Protein AF-D6U2A8-F1 (afdb_monomer_lite)

Structure (mmCIF, N/CA/C/O backbone):
data_AF-D6U2A8-F1
#
_entry.id   AF-D6U2A8-F1
#
loop_
_atom_site.group_PDB
_atom_site.id
_atom_site.type_symbol
_atom_site.label_atom_id
_atom_site.label_alt_id
_atom_site.label_comp_id
_atom_site.label_asym_id
_atom_site.label_entity_id
_atom_site.label_seq_id
_atom_site.pdbx_PDB_ins_code
_atom_site.Cartn_x
_atom_site.Cartn_y
_atom_site.Cartn_z
_atom_site.occupancy
_atom_site.B_iso_or_equiv
_atom_site.auth_seq_id
_atom_site.auth_comp_id
_atom_site.auth_asym_id
_atom_site.auth_atom_id
_atom_site.pdbx_PDB_model_num
ATOM 1 N N . MET A 1 1 ? 1.831 -15.419 -9.891 1.00 52.94 1 MET A N 1
ATOM 2 C CA . MET A 1 1 ? 2.925 -14.524 -9.460 1.00 52.94 1 MET A CA 1
ATOM 3 C C . MET A 1 1 ? 2.479 -13.077 -9.620 1.00 52.94 1 MET A C 1
ATOM 5 O O . MET A 1 1 ? 1.960 -12.755 -10.685 1.00 52.94 1 MET A O 1
ATOM 9 N N . LEU A 1 2 ? 2.644 -12.205 -8.613 1.00 62.28 2 LEU A N 1
ATOM 10 C CA . LEU A 1 2 ? 2.309 -10.779 -8.770 1.00 62.28 2 LEU A CA 1
ATOM 11 C C . LEU A 1 2 ? 3.256 -10.100 -9.770 1.00 62.28 2 LEU A C 1
ATOM 13 O O . LEU A 1 2 ? 4.472 -10.090 -9.579 1.00 62.28 2 LEU A O 1
ATOM 17 N N . ASP A 1 3 ? 2.701 -9.491 -10.819 1.00 74.56 3 ASP A N 1
ATOM 18 C CA . ASP A 1 3 ? 3.486 -8.754 -11.813 1.00 74.56 3 ASP A CA 1
ATOM 19 C C . ASP A 1 3 ? 3.710 -7.299 -11.371 1.00 74.56 3 ASP A C 1
ATOM 21 O O . ASP A 1 3 ? 2.984 -6.375 -11.751 1.00 74.56 3 ASP A O 1
ATOM 25 N N . PHE A 1 4 ? 4.742 -7.081 -10.551 1.00 72.44 4 PHE A N 1
ATOM 26 C CA . PHE A 1 4 ? 5.111 -5.750 -10.057 1.00 72.44 4 PHE A CA 1
ATOM 27 C C . PHE A 1 4 ? 5.439 -4.748 -11.173 1.00 72.44 4 PHE A C 1
ATOM 29 O O . PHE A 1 4 ? 5.259 -3.546 -10.971 1.00 72.44 4 PHE A O 1
ATOM 36 N N . LYS A 1 5 ? 5.827 -5.213 -12.371 1.00 77.81 5 LYS A N 1
ATOM 37 C CA . LYS A 1 5 ? 6.055 -4.337 -13.531 1.00 77.81 5 LYS A CA 1
ATOM 38 C C . LYS A 1 5 ? 4.760 -3.724 -14.062 1.00 77.81 5 LYS A C 1
ATOM 40 O O . LYS A 1 5 ? 4.813 -2.684 -14.710 1.00 77.81 5 LYS A O 1
ATOM 45 N N . GLN A 1 6 ? 3.609 -4.328 -13.767 1.00 81.88 6 GLN A N 1
ATOM 46 C CA . GLN A 1 6 ? 2.291 -3.765 -14.066 1.00 81.88 6 GLN A CA 1
ATOM 47 C C . GLN A 1 6 ? 1.670 -3.058 -12.857 1.00 81.88 6 GLN A C 1
ATOM 49 O O . GLN A 1 6 ? 1.017 -2.027 -13.017 1.00 81.88 6 GLN A O 1
ATOM 54 N N . ILE A 1 7 ? 1.883 -3.585 -11.647 1.00 85.25 7 ILE A N 1
ATOM 55 C CA . ILE A 1 7 ? 1.311 -3.027 -10.412 1.00 85.25 7 ILE A CA 1
ATOM 56 C C . ILE A 1 7 ? 1.932 -1.658 -10.086 1.00 85.25 7 ILE A C 1
ATOM 58 O O . ILE A 1 7 ? 1.199 -0.722 -9.771 1.00 85.25 7 ILE A O 1
ATOM 62 N N . GLY A 1 8 ? 3.256 -1.510 -10.206 1.00 88.06 8 GLY A N 1
ATOM 63 C CA . GLY A 1 8 ? 3.969 -0.260 -9.910 1.00 88.06 8 GLY A CA 1
ATOM 64 C C . GLY A 1 8 ? 3.447 0.947 -10.705 1.00 88.06 8 GLY A C 1
ATOM 65 O O . GLY A 1 8 ? 3.019 1.935 -10.101 1.00 88.06 8 GLY A O 1
ATOM 66 N N . PRO A 1 9 ? 3.381 0.875 -12.049 1.00 91.00 9 PRO A N 1
ATOM 67 C CA . PRO A 1 9 ? 2.824 1.951 -12.868 1.00 91.00 9 PRO A CA 1
ATOM 68 C C . PRO A 1 9 ? 1.361 2.293 -12.548 1.00 91.00 9 PRO A C 1
ATOM 70 O O . PRO A 1 9 ? 0.984 3.465 -12.590 1.00 91.00 9 PRO A O 1
ATOM 73 N N . ARG A 1 10 ? 0.532 1.306 -12.182 1.00 90.75 10 ARG A N 1
ATOM 74 C CA . ARG A 1 10 ? -0.857 1.551 -11.751 1.00 90.75 10 ARG A CA 1
ATOM 75 C C . ARG A 1 10 ? -0.927 2.255 -10.404 1.00 90.75 10 ARG A C 1
ATOM 77 O O . ARG A 1 10 ? -1.708 3.191 -10.247 1.00 90.75 10 ARG A O 1
ATOM 84 N N . ALA A 1 11 ? -0.095 1.850 -9.448 1.00 91.31 11 ALA A N 1
ATOM 85 C CA . ALA A 1 11 ? 0.014 2.535 -8.166 1.00 91.31 11 ALA A CA 1
ATOM 86 C C . ALA A 1 11 ? 0.446 3.993 -8.351 1.00 91.31 11 ALA A C 1
ATOM 88 O O . ALA A 1 11 ? -0.170 4.885 -7.770 1.00 91.31 11 ALA A O 1
ATOM 89 N N . LYS A 1 12 ? 1.397 4.252 -9.259 1.00 94.38 12 LYS A N 1
ATOM 90 C CA . LYS A 1 12 ? 1.786 5.612 -9.651 1.00 94.38 12 LYS A CA 1
ATOM 91 C C . LYS A 1 12 ? 0.607 6.416 -10.191 1.00 94.38 12 LYS A C 1
ATOM 93 O O . LYS A 1 12 ? 0.364 7.527 -9.729 1.00 94.38 12 LYS A O 1
ATOM 98 N N . GLN A 1 13 ? -0.135 5.869 -11.155 1.00 94.19 13 GLN A N 1
ATOM 99 C CA . GLN A 1 13 ? -1.313 6.540 -11.716 1.00 94.19 13 GLN A CA 1
ATOM 100 C C . GLN A 1 13 ? -2.367 6.832 -10.644 1.00 94.19 13 GLN A C 1
ATOM 102 O O . GLN A 1 13 ? -2.900 7.936 -10.595 1.00 94.19 13 GLN A O 1
ATOM 107 N N . THR A 1 14 ? -2.614 5.874 -9.751 1.00 93.94 14 THR A N 1
ATOM 108 C CA . THR A 1 14 ? -3.591 6.009 -8.665 1.00 93.94 14 THR A CA 1
ATOM 109 C C . THR A 1 14 ? -3.163 7.086 -7.666 1.00 93.94 14 THR A C 1
ATOM 111 O O . THR A 1 14 ? -3.963 7.950 -7.314 1.00 93.94 14 THR A O 1
ATOM 114 N N . ARG A 1 15 ? -1.884 7.109 -7.264 1.00 95.56 15 ARG A N 1
ATOM 115 C CA . ARG A 1 15 ? -1.329 8.152 -6.390 1.00 95.56 15 ARG A CA 1
ATOM 116 C C . ARG A 1 15 ? -1.467 9.542 -7.008 1.00 95.56 15 ARG A C 1
ATOM 118 O O . ARG A 1 15 ? -1.850 10.485 -6.319 1.00 95.56 15 ARG A O 1
ATOM 125 N N . LEU A 1 16 ? -1.142 9.668 -8.296 1.00 95.06 16 LEU A N 1
ATOM 126 C CA . LEU A 1 16 ? -1.256 10.932 -9.022 1.00 95.06 16 LEU A CA 1
ATOM 127 C C . LEU A 1 16 ? -2.718 11.381 -9.138 1.00 95.06 16 LEU A C 1
ATOM 129 O O . LEU A 1 16 ? -2.994 12.555 -8.926 1.00 95.06 16 LEU A O 1
ATOM 133 N N . ALA A 1 17 ? -3.656 10.463 -9.392 1.00 94.12 17 ALA A N 1
ATOM 134 C CA . ALA A 1 17 ? -5.089 10.764 -9.408 1.00 94.12 17 ALA A CA 1
ATOM 135 C C . ALA A 1 17 ? -5.617 11.207 -8.030 1.00 94.12 17 ALA A C 1
ATOM 137 O O . ALA A 1 17 ? -6.497 12.060 -7.951 1.00 94.12 17 ALA A O 1
ATOM 138 N N . ALA A 1 18 ? -5.040 10.680 -6.947 1.00 90.94 18 ALA A N 1
ATOM 139 C CA . ALA A 1 18 ? -5.310 11.117 -5.579 1.00 90.94 18 ALA A CA 1
ATOM 140 C C . ALA A 1 18 ? -4.612 12.444 -5.202 1.00 90.94 18 ALA A C 1
ATOM 142 O O . ALA A 1 18 ? -4.751 12.899 -4.070 1.00 90.94 18 ALA A O 1
ATOM 143 N N . ASN A 1 19 ? -3.868 13.075 -6.124 1.00 95.44 19 ASN A N 1
ATOM 144 C CA . ASN A 1 19 ? -3.084 14.297 -5.903 1.00 95.44 19 ASN A CA 1
ATOM 145 C C . ASN A 1 19 ? -2.069 14.195 -4.748 1.00 95.44 19 ASN A C 1
ATOM 147 O O . ASN A 1 19 ? -1.806 15.177 -4.056 1.00 95.44 19 ASN A O 1
ATOM 151 N N . LEU A 1 20 ? -1.482 13.012 -4.543 1.00 95.31 20 LEU A N 1
ATOM 152 C CA . LEU A 1 20 ? -0.511 12.770 -3.474 1.00 95.31 20 LEU A CA 1
ATOM 153 C C . LEU A 1 20 ? 0.929 12.804 -3.997 1.00 95.31 20 LEU A C 1
ATOM 155 O O . LEU A 1 20 ? 1.261 12.179 -5.010 1.00 95.31 20 LEU A O 1
ATOM 159 N N . THR A 1 21 ? 1.830 13.460 -3.267 1.00 96.69 21 THR A N 1
ATOM 160 C CA . THR A 1 21 ? 3.279 13.287 -3.455 1.00 96.69 21 THR A CA 1
ATOM 161 C C . THR A 1 21 ? 3.745 11.943 -2.885 1.00 96.69 21 THR A C 1
ATOM 163 O O . THR A 1 21 ? 3.024 11.280 -2.135 1.00 96.69 21 THR A O 1
ATOM 166 N N . LEU A 1 22 ? 4.959 11.512 -3.239 1.00 95.38 22 LEU A N 1
ATOM 167 C CA . LEU A 1 22 ? 5.549 10.297 -2.662 1.00 95.38 22 LEU A CA 1
ATOM 168 C C . LEU A 1 22 ? 5.754 10.431 -1.148 1.00 95.38 22 LEU A C 1
ATOM 170 O O . LEU A 1 22 ? 5.466 9.487 -0.419 1.00 95.38 22 LEU A O 1
ATOM 174 N N . ASP A 1 23 ? 6.180 11.603 -0.672 1.00 94.44 23 ASP A N 1
ATOM 175 C CA . ASP A 1 23 ? 6.354 11.870 0.760 1.00 94.44 23 ASP A CA 1
ATOM 176 C C . ASP A 1 23 ? 5.027 11.834 1.515 1.00 94.44 23 ASP A C 1
ATOM 178 O O . ASP A 1 23 ? 4.937 11.225 2.578 1.00 94.44 23 ASP A O 1
ATOM 182 N N . GLN A 1 24 ? 3.969 12.417 0.943 1.00 94.75 24 GLN A N 1
ATOM 183 C CA . GLN A 1 24 ? 2.628 12.347 1.525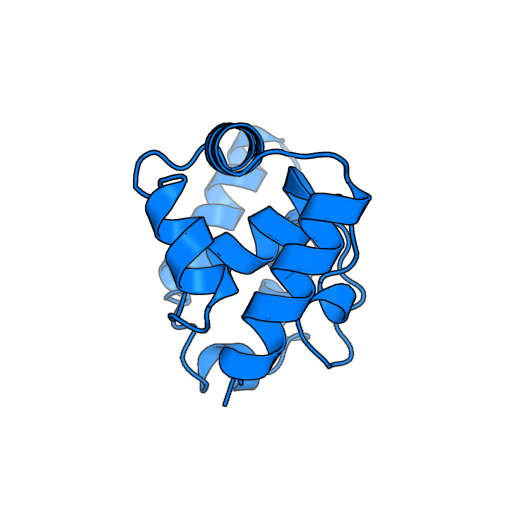 1.00 94.75 24 GLN A CA 1
ATOM 184 C C . GLN A 1 24 ? 2.119 10.905 1.577 1.00 94.75 24 GLN A C 1
ATOM 186 O O . GLN A 1 24 ? 1.556 10.495 2.589 1.00 94.75 24 GLN A O 1
ATOM 191 N N . ALA A 1 25 ? 2.347 10.121 0.519 1.00 92.81 25 ALA A N 1
ATOM 192 C CA . ALA A 1 25 ? 1.953 8.718 0.484 1.00 92.81 25 ALA A CA 1
ATOM 193 C C . ALA A 1 25 ? 2.726 7.870 1.510 1.00 92.81 25 ALA A C 1
ATOM 195 O O . ALA A 1 25 ? 2.121 7.057 2.205 1.00 92.81 25 ALA A O 1
ATOM 196 N N . ALA A 1 26 ? 4.039 8.083 1.647 1.00 90.62 26 ALA A N 1
ATOM 197 C CA . ALA A 1 26 ? 4.869 7.391 2.632 1.00 90.62 26 ALA A CA 1
ATOM 198 C C . ALA A 1 26 ? 4.488 7.774 4.071 1.00 90.62 26 ALA A C 1
ATOM 200 O O . ALA A 1 26 ? 4.351 6.903 4.928 1.00 90.62 26 ALA A O 1
ATOM 201 N N . ALA A 1 27 ? 4.233 9.059 4.329 1.00 89.62 27 ALA A N 1
ATOM 202 C CA . ALA A 1 27 ? 3.765 9.527 5.629 1.00 89.62 27 ALA A CA 1
ATOM 203 C C . ALA A 1 27 ? 2.387 8.940 5.984 1.00 89.62 27 ALA A C 1
ATOM 205 O O . ALA A 1 27 ? 2.198 8.435 7.089 1.00 89.62 27 ALA A O 1
ATOM 206 N N . ALA A 1 28 ? 1.445 8.937 5.034 1.00 88.69 28 ALA A N 1
ATOM 207 C CA . ALA A 1 28 ? 0.103 8.380 5.217 1.00 88.69 28 ALA A CA 1
ATOM 208 C C . ALA A 1 28 ? 0.098 6.857 5.417 1.00 88.69 28 ALA A C 1
ATOM 210 O O . ALA A 1 28 ? -0.826 6.316 6.024 1.00 88.69 28 ALA A O 1
ATOM 211 N N . LEU A 1 29 ? 1.131 6.159 4.937 1.00 85.62 29 LEU A N 1
ATOM 212 C CA . LEU A 1 29 ? 1.304 4.730 5.173 1.00 85.62 29 LEU A CA 1
ATOM 213 C C . LEU A 1 29 ? 1.555 4.417 6.660 1.00 85.62 29 LEU A C 1
ATOM 215 O O . LEU A 1 29 ? 1.263 3.304 7.098 1.00 85.62 29 LEU A O 1
ATOM 219 N N . ALA A 1 30 ? 2.083 5.384 7.424 1.00 83.12 30 ALA A N 1
ATOM 220 C CA . ALA A 1 30 ? 2.444 5.252 8.838 1.00 83.12 30 ALA A CA 1
ATOM 221 C C . ALA A 1 30 ? 3.370 4.049 9.123 1.00 83.12 30 ALA A C 1
ATOM 223 O O . ALA A 1 30 ? 3.286 3.404 10.168 1.00 83.12 30 ALA A O 1
ATOM 224 N N . MET A 1 31 ? 4.264 3.735 8.178 1.00 78.94 31 MET A N 1
ATOM 225 C CA . MET A 1 31 ? 5.240 2.648 8.282 1.00 78.94 31 MET A CA 1
ATOM 226 C C . MET A 1 31 ? 6.657 3.219 8.146 1.00 78.94 31 MET A C 1
ATOM 228 O O . MET A 1 31 ? 7.101 3.440 7.022 1.00 78.94 31 MET A O 1
ATOM 232 N N . PRO A 1 32 ? 7.400 3.422 9.253 1.00 74.06 32 PRO A N 1
ATOM 233 C CA . PRO A 1 32 ? 8.722 4.064 9.229 1.00 74.06 32 PRO A CA 1
ATOM 234 C C . PR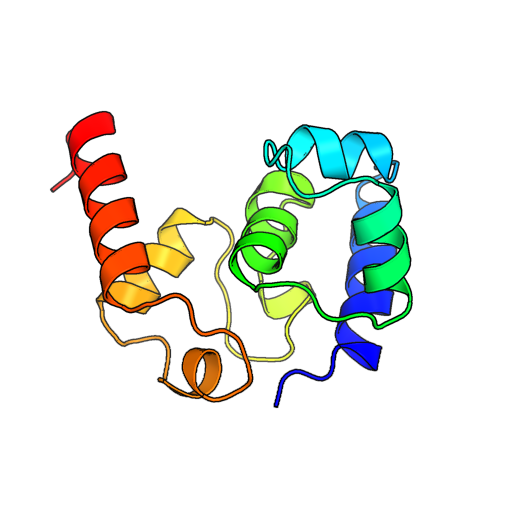O A 1 32 ? 9.759 3.344 8.357 1.00 74.06 32 PRO A C 1
ATOM 236 O O . PRO A 1 32 ? 10.722 3.952 7.906 1.00 74.06 32 PRO A O 1
ATOM 239 N N . ALA A 1 33 ? 9.559 2.044 8.122 1.00 78.69 33 ALA A N 1
ATOM 240 C CA . ALA A 1 33 ? 10.415 1.218 7.277 1.00 78.69 33 ALA A CA 1
ATOM 241 C C . ALA A 1 33 ? 10.203 1.435 5.765 1.00 78.69 33 ALA A C 1
ATOM 243 O O . ALA A 1 33 ? 10.955 0.874 4.976 1.00 78.69 33 ALA A O 1
ATOM 244 N N . VAL A 1 34 ? 9.179 2.194 5.355 1.00 84.06 34 VAL A N 1
ATOM 245 C CA . VAL A 1 34 ? 8.862 2.457 3.946 1.00 84.06 34 VAL A CA 1
ATOM 246 C C . VAL A 1 34 ? 8.963 3.951 3.681 1.00 84.06 34 VAL A C 1
ATOM 248 O O . VAL A 1 34 ? 8.174 4.753 4.176 1.00 84.06 34 VAL A O 1
ATOM 251 N N . THR A 1 35 ? 9.938 4.323 2.866 1.00 91.56 35 THR A N 1
ATOM 252 C CA . THR A 1 35 ? 10.241 5.710 2.517 1.00 91.56 35 THR A CA 1
ATOM 253 C C . THR A 1 35 ? 9.629 6.110 1.174 1.00 91.56 35 THR A C 1
ATOM 255 O O . THR A 1 35 ? 9.239 5.269 0.359 1.00 91.56 35 THR A O 1
ATOM 258 N N . ALA A 1 36 ? 9.614 7.414 0.882 1.00 91.56 36 ALA A N 1
ATOM 259 C CA . ALA A 1 36 ? 9.256 7.927 -0.441 1.00 91.56 36 ALA A CA 1
ATOM 260 C C . ALA A 1 36 ? 10.133 7.328 -1.559 1.00 91.56 36 ALA A C 1
ATOM 262 O O . ALA A 1 36 ? 9.651 7.078 -2.665 1.00 91.56 36 ALA A O 1
ATOM 263 N N . GLN A 1 37 ? 11.407 7.041 -1.266 1.00 92.50 37 GLN A N 1
ATOM 264 C CA . GLN A 1 37 ? 12.317 6.388 -2.204 1.00 92.50 37 GLN A CA 1
ATOM 265 C C . GLN A 1 37 ? 11.911 4.933 -2.466 1.00 92.50 37 GLN A C 1
ATOM 267 O O . GLN A 1 37 ? 11.978 4.474 -3.605 1.00 92.50 37 GLN A O 1
ATOM 272 N N . ASP A 1 38 ? 11.444 4.210 -1.450 1.00 88.44 38 ASP A N 1
ATOM 273 C CA . ASP A 1 38 ? 10.930 2.845 -1.612 1.00 88.44 38 ASP A CA 1
ATOM 274 C C . ASP A 1 38 ? 9.690 2.819 -2.496 1.00 88.44 38 ASP A C 1
ATOM 276 O O . ASP A 1 38 ? 9.613 2.013 -3.426 1.00 88.44 38 ASP A O 1
ATOM 280 N N . LEU A 1 39 ? 8.771 3.761 -2.273 1.00 91.81 39 LEU A N 1
ATOM 281 C CA . LEU A 1 39 ? 7.598 3.938 -3.124 1.00 91.81 39 LEU A CA 1
ATOM 282 C C . LEU A 1 39 ? 7.995 4.288 -4.564 1.00 91.81 39 LEU A C 1
ATOM 284 O O . LEU A 1 39 ? 7.449 3.710 -5.498 1.00 91.81 39 LEU A O 1
ATOM 288 N N . ALA A 1 40 ? 8.992 5.154 -4.767 1.00 93.38 40 ALA A N 1
ATOM 289 C CA . ALA A 1 40 ? 9.494 5.475 -6.103 1.00 93.38 40 ALA A CA 1
ATOM 290 C C . ALA A 1 40 ? 10.087 4.248 -6.814 1.00 93.38 40 ALA A C 1
ATOM 292 O O . ALA A 1 40 ? 9.855 4.044 -8.005 1.00 93.38 40 ALA A O 1
ATOM 293 N N . ARG A 1 41 ? 10.852 3.408 -6.103 1.00 90.25 41 ARG A N 1
ATOM 294 C CA . ARG A 1 41 ? 11.393 2.158 -6.664 1.00 90.25 41 ARG A CA 1
ATOM 295 C C . ARG A 1 41 ? 10.267 1.200 -7.041 1.00 90.25 41 ARG A C 1
ATOM 297 O O . ARG A 1 41 ? 10.298 0.616 -8.122 1.00 90.25 41 ARG A O 1
ATOM 304 N N . PHE A 1 42 ? 9.261 1.078 -6.183 1.00 90.88 42 PHE A N 1
ATOM 305 C CA . PHE A 1 42 ? 8.085 0.256 -6.436 1.00 90.88 42 PHE A CA 1
ATOM 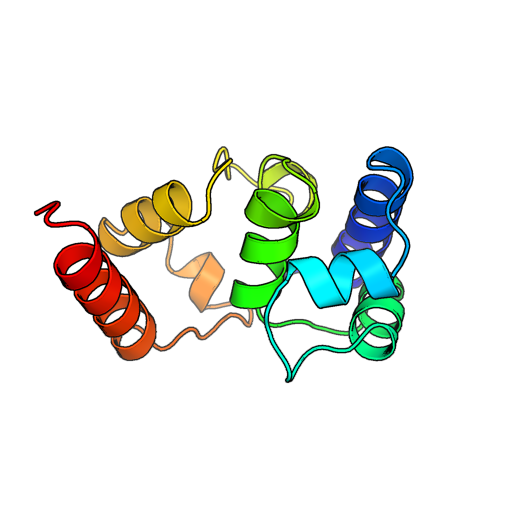306 C C . PHE A 1 42 ? 7.269 0.723 -7.642 1.00 90.88 42 PHE A C 1
ATOM 308 O O . PHE A 1 42 ? 6.905 -0.094 -8.483 1.00 90.88 42 PHE A O 1
ATOM 315 N N . GLU A 1 43 ? 7.048 2.029 -7.794 1.00 93.00 43 GLU A N 1
ATOM 316 C CA . GLU A 1 43 ? 6.369 2.592 -8.968 1.00 93.00 43 GLU A CA 1
ATOM 317 C C . GLU A 1 43 ? 7.096 2.277 -10.288 1.00 93.00 43 GLU A C 1
ATOM 319 O O . GLU A 1 43 ? 6.477 2.291 -11.351 1.00 93.00 43 GLU A O 1
ATOM 324 N N . ASN A 1 44 ? 8.389 1.944 -10.214 1.00 90.06 44 ASN A N 1
ATOM 325 C CA . ASN A 1 44 ? 9.222 1.494 -11.329 1.00 90.06 44 ASN A CA 1
ATOM 326 C C . ASN A 1 44 ? 9.398 -0.040 -11.389 1.00 90.06 44 ASN A C 1
ATOM 328 O O . ASN A 1 44 ? 10.247 -0.539 -12.127 1.00 90.06 44 ASN A O 1
ATOM 332 N N . GLY A 1 45 ? 8.596 -0.799 -10.638 1.00 82.19 45 GLY A N 1
ATOM 333 C CA . GLY A 1 45 ? 8.526 -2.259 -10.706 1.00 82.19 45 GLY A CA 1
ATOM 334 C C . GLY A 1 45 ? 9.354 -3.013 -9.666 1.00 82.19 45 GLY A C 1
ATOM 335 O O . GLY A 1 45 ? 9.438 -4.239 -9.750 1.00 82.19 45 GLY A O 1
ATOM 336 N N . ALA A 1 46 ? 9.956 -2.327 -8.687 1.00 83.50 46 ALA A N 1
ATOM 337 C CA . ALA A 1 46 ? 10.551 -3.015 -7.543 1.00 83.50 46 ALA A CA 1
ATOM 338 C C . ALA A 1 46 ? 9.457 -3.684 -6.687 1.00 83.50 46 ALA A C 1
ATOM 340 O O . ALA A 1 46 ? 8.356 -3.147 -6.573 1.00 83.50 46 ALA A O 1
ATOM 341 N N . PRO A 1 47 ? 9.729 -4.842 -6.068 1.00 79.75 47 PRO A N 1
ATOM 342 C CA . PRO A 1 47 ? 8.745 -5.512 -5.230 1.00 79.75 47 PRO A CA 1
ATOM 343 C C . PRO A 1 47 ? 8.475 -4.737 -3.932 1.00 79.75 47 PRO A C 1
ATOM 345 O O . PRO A 1 47 ? 9.377 -4.139 -3.344 1.00 79.75 47 PRO A O 1
ATOM 348 N N . LEU A 1 48 ? 7.231 -4.815 -3.459 1.00 75.69 48 LEU A N 1
ATOM 349 C CA . LEU A 1 48 ? 6.807 -4.414 -2.115 1.00 75.69 48 LEU A CA 1
ATOM 350 C C . LEU A 1 48 ? 6.061 -5.568 -1.453 1.00 75.69 48 LEU A C 1
ATOM 352 O O . LEU A 1 48 ? 5.428 -6.379 -2.130 1.00 75.69 48 LEU A O 1
ATOM 356 N N . SER A 1 49 ? 6.090 -5.616 -0.120 1.00 73.19 49 SER A N 1
ATOM 357 C CA . SER A 1 49 ? 5.220 -6.535 0.614 1.00 73.19 49 SER A CA 1
ATOM 358 C C . SER A 1 49 ? 3.761 -6.129 0.409 1.00 73.19 49 SER A C 1
ATOM 360 O O . SER A 1 49 ? 3.451 -4.939 0.300 1.00 73.19 49 SER A O 1
ATOM 362 N N . ALA A 1 50 ? 2.821 -7.074 0.381 1.00 70.81 50 ALA A N 1
ATOM 363 C CA . ALA A 1 50 ? 1.441 -6.639 0.181 1.00 70.81 50 ALA A CA 1
ATOM 364 C C . ALA A 1 50 ? 0.790 -5.995 1.369 1.00 70.81 50 ALA A C 1
ATOM 366 O O . ALA A 1 50 ? -0.163 -5.268 1.144 1.00 70.81 50 ALA A O 1
ATOM 367 N N . VAL A 1 51 ? 1.294 -6.168 2.590 1.00 74.25 51 VAL A N 1
ATOM 368 C CA . VAL A 1 51 ? 0.832 -5.314 3.692 1.00 74.25 51 VAL A CA 1
ATOM 369 C C . VAL A 1 51 ? 0.949 -3.847 3.274 1.00 74.25 51 VAL A C 1
ATOM 371 O O . VAL A 1 51 ? 0.017 -3.072 3.468 1.00 74.25 51 VAL A O 1
ATOM 374 N N . VAL A 1 52 ? 2.057 -3.489 2.617 1.00 81.88 52 VAL A N 1
ATOM 375 C CA . VAL A 1 52 ? 2.248 -2.148 2.067 1.00 81.88 52 VAL A CA 1
ATOM 376 C C . VAL A 1 52 ? 1.289 -1.884 0.907 1.00 81.88 52 VAL A C 1
ATOM 378 O O . VAL A 1 52 ? 0.653 -0.840 0.904 1.00 81.88 52 VAL A O 1
ATOM 381 N N . LEU A 1 53 ? 1.115 -2.812 -0.042 1.00 82.06 53 LEU A N 1
ATOM 382 C CA . LEU A 1 53 ? 0.179 -2.628 -1.169 1.00 82.06 53 LEU A CA 1
ATOM 383 C C . LEU A 1 53 ? -1.273 -2.416 -0.725 1.00 82.06 53 LEU A C 1
ATOM 385 O O . LEU A 1 53 ? -1.962 -1.557 -1.266 1.00 82.06 53 LEU A O 1
ATOM 389 N N . ILE A 1 54 ? -1.730 -3.184 0.260 1.00 80.31 54 ILE A N 1
ATOM 390 C CA . ILE A 1 54 ? -3.084 -3.119 0.811 1.00 80.31 54 ILE A CA 1
ATOM 391 C C . ILE A 1 54 ? -3.277 -1.788 1.520 1.00 80.31 54 ILE A C 1
ATOM 393 O O . ILE A 1 54 ? -4.252 -1.091 1.258 1.00 80.31 54 ILE A O 1
ATOM 397 N N . LYS A 1 55 ? -2.320 -1.380 2.360 1.00 83.50 55 LYS A N 1
ATOM 398 C CA . LYS A 1 55 ? -2.373 -0.064 3.002 1.00 83.50 55 LYS A CA 1
ATOM 399 C C . LYS A 1 55 ? -2.300 1.071 1.980 1.00 83.50 55 LYS A C 1
ATOM 401 O O . LYS A 1 55 ? -3.021 2.052 2.130 1.00 83.50 55 LYS A O 1
ATOM 406 N N . LEU A 1 56 ? -1.492 0.940 0.928 1.00 88.50 56 LEU A N 1
ATOM 407 C CA . LEU A 1 56 ? -1.445 1.919 -0.156 1.00 88.50 56 LEU A CA 1
ATOM 408 C C . LEU A 1 56 ? -2.802 2.036 -0.850 1.00 88.50 56 LEU A C 1
ATOM 410 O O . LEU A 1 56 ? -3.323 3.140 -0.934 1.00 88.50 56 LEU A O 1
ATOM 414 N N . ALA A 1 57 ? -3.408 0.928 -1.284 1.00 88.56 57 ALA A N 1
ATOM 415 C CA . ALA A 1 57 ? -4.721 0.949 -1.927 1.00 88.56 57 ALA A CA 1
ATOM 416 C C . ALA A 1 57 ? -5.804 1.501 -0.987 1.00 88.56 57 ALA A C 1
ATOM 418 O O . ALA A 1 57 ? -6.407 2.539 -1.256 1.00 88.56 57 ALA A O 1
ATOM 419 N N . CYS A 1 58 ? -6.004 0.840 0.151 1.00 85.00 58 CYS A N 1
ATOM 420 C CA . CYS A 1 58 ? -7.151 1.066 1.020 1.00 85.00 58 CYS A CA 1
ATOM 421 C C . CYS A 1 58 ? -7.008 2.321 1.891 1.00 85.00 58 CYS A C 1
ATOM 423 O O . CYS A 1 58 ? -7.964 3.073 2.083 1.00 85.00 58 CYS A O 1
ATOM 425 N N . ASN A 1 59 ? -5.815 2.577 2.438 1.00 86.19 59 ASN A N 1
ATOM 426 C CA . ASN A 1 59 ? -5.637 3.615 3.455 1.00 86.19 59 ASN A CA 1
ATOM 427 C C . ASN A 1 59 ? -5.072 4.912 2.876 1.00 86.19 59 ASN A C 1
ATOM 429 O O . ASN A 1 59 ? -5.494 5.976 3.330 1.00 86.19 59 ASN A O 1
ATOM 433 N N . VAL A 1 60 ? -4.171 4.831 1.892 1.00 90.38 60 VAL A N 1
ATOM 434 C CA . VAL A 1 60 ? -3.501 6.002 1.301 1.00 90.38 60 VAL A CA 1
ATOM 435 C C . VAL A 1 60 ? -4.256 6.515 0.076 1.00 90.38 60 VAL A C 1
ATOM 437 O O . VAL A 1 60 ? -4.649 7.676 0.042 1.00 90.38 60 VAL A O 1
ATOM 440 N N . TYR A 1 61 ? -4.495 5.658 -0.914 1.00 91.19 61 TYR A N 1
ATOM 441 C CA . TYR A 1 61 ? -5.133 6.026 -2.180 1.00 91.19 61 TYR A CA 1
ATOM 442 C C . TYR A 1 61 ? -6.662 5.978 -2.127 1.00 91.19 61 TYR A C 1
ATOM 444 O O . TYR A 1 61 ? -7.309 6.519 -3.020 1.00 91.19 61 TYR A O 1
ATOM 452 N N . LYS A 1 62 ? -7.232 5.354 -1.087 1.00 88.00 62 LYS A N 1
ATOM 453 C CA . LYS A 1 62 ? -8.682 5.190 -0.890 1.00 88.00 62 LYS A CA 1
ATOM 454 C C . LYS A 1 62 ? -9.368 4.532 -2.096 1.00 88.00 62 LYS A C 1
ATOM 456 O O . LYS A 1 62 ? -10.448 4.948 -2.509 1.00 88.00 62 LYS A O 1
ATOM 461 N N . CYS A 1 63 ? -8.733 3.511 -2.669 1.00 86.25 63 CYS A N 1
ATOM 462 C CA . CYS A 1 63 ? -9.245 2.747 -3.803 1.00 86.25 63 CYS A CA 1
ATOM 463 C C . CYS A 1 63 ? -9.427 1.264 -3.456 1.00 86.25 63 CYS A C 1
ATOM 465 O O . CYS A 1 63 ? -8.968 0.781 -2.420 1.00 86.25 63 CYS A O 1
ATOM 467 N N . GLN A 1 64 ? -10.107 0.534 -4.343 1.00 84.81 64 GLN A N 1
ATOM 468 C CA . GLN A 1 64 ? -10.202 -0.917 -4.232 1.00 84.81 64 GLN A CA 1
ATOM 469 C C . GLN A 1 64 ? -8.830 -1.549 -4.463 1.00 84.81 64 GLN A C 1
ATOM 471 O O . GLN A 1 64 ? -8.086 -1.132 -5.352 1.00 84.81 64 GLN A O 1
ATOM 476 N N . LEU A 1 65 ? -8.521 -2.623 -3.740 1.00 83.19 65 LEU A N 1
ATOM 477 C CA . LEU A 1 65 ? -7.295 -3.384 -3.967 1.00 83.19 65 LEU A CA 1
ATOM 478 C C . LEU A 1 65 ? -7.195 -3.879 -5.420 1.00 83.19 65 LEU A C 1
ATOM 480 O O . LEU A 1 65 ? -6.103 -3.872 -5.991 1.00 83.19 65 LEU A O 1
ATOM 484 N N . ALA A 1 66 ? -8.334 -4.203 -6.044 1.00 82.81 66 ALA A N 1
ATOM 485 C CA . ALA A 1 66 ? -8.443 -4.554 -7.461 1.00 82.81 66 ALA A CA 1
ATOM 486 C C . ALA A 1 66 ? -7.926 -3.467 -8.430 1.00 82.81 66 ALA A C 1
ATOM 488 O O . ALA A 1 66 ? -7.500 -3.773 -9.545 1.00 82.81 66 ALA A O 1
ATOM 489 N N . THR A 1 67 ? -7.929 -2.193 -8.018 1.00 84.69 67 THR A N 1
ATOM 490 C CA . THR A 1 67 ? -7.354 -1.088 -8.803 1.00 84.69 67 THR A CA 1
ATOM 491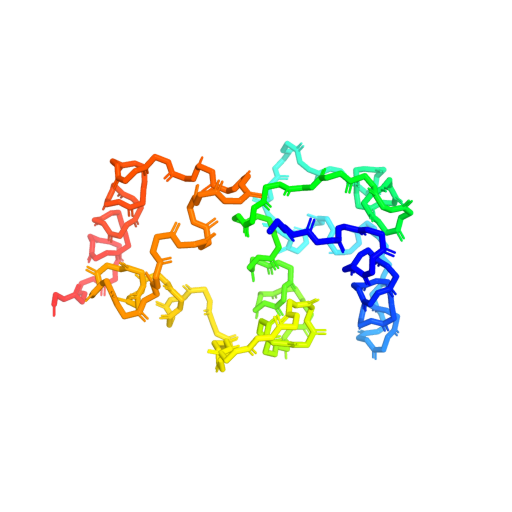 C C . THR A 1 67 ? -5.844 -1.264 -8.985 1.00 84.69 67 THR A C 1
ATOM 493 O O . THR A 1 67 ? -5.307 -0.939 -10.045 1.00 84.69 67 THR A O 1
ATOM 496 N N . LEU A 1 68 ? -5.154 -1.811 -7.978 1.00 83.44 68 LEU A N 1
ATOM 497 C CA . LEU A 1 68 ? -3.715 -2.077 -8.042 1.00 83.44 68 LEU A CA 1
ATOM 498 C C . LEU A 1 68 ? -3.420 -3.508 -8.512 1.00 83.44 68 LEU A C 1
ATOM 500 O O . LEU A 1 68 ? -2.619 -3.716 -9.427 1.00 83.44 68 LEU A O 1
ATOM 504 N N . LEU A 1 69 ? -4.082 -4.492 -7.902 1.00 75.81 69 LEU A N 1
ATOM 505 C CA . LEU A 1 69 ? -3.916 -5.918 -8.161 1.00 75.81 69 LEU A CA 1
ATOM 506 C C . LEU A 1 69 ? -5.020 -6.388 -9.109 1.00 75.81 69 LEU A C 1
ATOM 508 O O . LEU A 1 69 ? -6.174 -6.455 -8.715 1.00 75.81 69 LEU A O 1
ATOM 512 N N . HIS A 1 70 ? -4.693 -6.746 -10.351 1.00 66.88 70 HIS A N 1
ATOM 513 C CA . HIS A 1 70 ? -5.691 -7.366 -11.231 1.00 66.88 70 HIS A CA 1
ATOM 514 C C . HIS A 1 70 ? -6.222 -8.656 -10.577 1.00 66.88 70 HIS A C 1
ATOM 516 O O . HIS A 1 70 ? -5.443 -9.566 -10.300 1.00 66.88 70 HIS A O 1
ATOM 522 N N . GLY A 1 71 ? -7.528 -8.720 -10.308 1.00 64.88 71 GLY A N 1
ATOM 523 C CA . GLY A 1 71 ? -8.173 -9.873 -9.677 1.00 64.88 71 GLY A CA 1
ATOM 524 C C . GLY A 1 71 ? -9.490 -9.518 -8.974 1.00 64.88 71 GLY A C 1
ATOM 525 O O . GLY A 1 71 ? -9.846 -8.338 -8.899 1.00 64.88 71 GLY A O 1
ATOM 526 N N . PRO A 1 72 ? -10.229 -10.519 -8.459 1.00 65.69 72 PRO A N 1
ATOM 527 C CA . PRO A 1 72 ? -11.502 -10.332 -7.764 1.00 65.69 72 PRO A CA 1
ATOM 528 C C . PRO A 1 72 ? -11.272 -9.849 -6.323 1.00 65.69 72 PRO A C 1
ATOM 530 O O . PRO A 1 72 ? -11.626 -10.523 -5.360 1.00 65.69 72 PRO A O 1
ATOM 533 N N . TYR A 1 73 ? -10.640 -8.685 -6.166 1.00 72.12 73 TYR A N 1
ATOM 534 C CA . TYR A 1 73 ? -10.266 -8.122 -4.866 1.00 72.12 73 TYR A CA 1
ATOM 535 C C . TYR A 1 73 ? -11.072 -6.846 -4.567 1.00 72.12 73 TYR A C 1
ATOM 537 O O . TYR A 1 73 ? -10.509 -5.747 -4.614 1.00 72.12 73 TYR A O 1
ATOM 545 N N . PRO A 1 74 ? -12.382 -6.946 -4.258 1.00 73.69 74 PRO A N 1
ATOM 546 C CA . PRO A 1 74 ? -13.259 -5.791 -4.045 1.00 73.69 74 PRO A CA 1
ATOM 547 C C . PRO A 1 74 ? -13.026 -5.087 -2.694 1.00 73.69 74 PRO A C 1
ATOM 549 O O . PRO A 1 74 ? -13.899 -4.375 -2.212 1.00 73.69 74 PRO A O 1
ATOM 552 N N . TYR A 1 75 ? -11.872 -5.293 -2.057 1.00 78.81 75 TYR A N 1
ATOM 553 C CA . TYR A 1 75 ? -11.575 -4.775 -0.725 1.00 78.81 75 TYR A CA 1
ATOM 554 C C . TYR A 1 75 ? -11.224 -3.291 -0.797 1.00 78.81 75 TYR A C 1
ATOM 556 O O . TYR A 1 75 ? -10.318 -2.906 -1.537 1.00 78.81 75 TYR A O 1
ATOM 564 N N . THR A 1 76 ? -11.935 -2.472 -0.029 1.00 78.19 76 THR A N 1
ATOM 565 C CA . THR A 1 76 ? -11.762 -1.011 0.039 1.00 78.19 76 THR A CA 1
ATOM 566 C C . THR A 1 76 ? -11.106 -0.556 1.337 1.00 78.19 76 THR A C 1
ATOM 568 O O . THR A 1 76 ? -10.569 0.548 1.413 1.00 78.19 76 THR A O 1
ATOM 571 N N . THR A 1 77 ? -11.112 -1.416 2.357 1.00 77.88 77 THR A N 1
ATOM 572 C CA . THR A 1 77 ? -10.448 -1.180 3.641 1.00 77.88 77 THR A CA 1
ATOM 573 C C . THR A 1 77 ? -9.429 -2.279 3.947 1.00 77.88 77 THR A C 1
ATOM 575 O O . THR A 1 77 ? -9.539 -3.410 3.471 1.00 77.88 77 THR A O 1
ATOM 578 N N . GLU A 1 78 ? -8.417 -1.961 4.760 1.00 73.25 78 GLU A N 1
ATOM 579 C CA . GLU A 1 78 ? -7.487 -2.974 5.284 1.00 73.25 78 GLU A CA 1
ATOM 580 C C . GLU A 1 78 ? -8.237 -4.040 6.102 1.00 73.25 78 GLU A C 1
ATOM 582 O O . GLU A 1 78 ? -7.916 -5.221 6.024 1.00 73.25 78 GLU A O 1
ATOM 587 N N . GLN A 1 79 ? -9.286 -3.635 6.821 1.00 70.88 79 GLN A N 1
ATOM 588 C CA . GLN A 1 79 ? -10.103 -4.516 7.651 1.00 70.88 79 GLN A CA 1
ATOM 589 C C . GLN A 1 79 ? -10.868 -5.565 6.834 1.00 70.88 79 GLN A C 1
ATOM 591 O O . GLN A 1 79 ? -10.849 -6.739 7.197 1.00 70.88 79 GLN A O 1
ATOM 596 N N . GLU A 1 80 ? -11.508 -5.171 5.730 1.00 74.44 80 GLU A N 1
ATOM 597 C CA . GLU A 1 80 ? -12.208 -6.100 4.830 1.00 74.44 80 GLU A CA 1
ATOM 598 C C . GLU A 1 80 ? -11.259 -7.166 4.284 1.00 74.44 80 GLU A C 1
ATOM 600 O O . GLU A 1 80 ? -11.584 -8.353 4.287 1.00 74.44 80 GLU A O 1
ATOM 605 N N . TRP A 1 81 ? -10.060 -6.751 3.872 1.00 72.44 81 TRP A N 1
ATOM 606 C CA . TRP A 1 81 ? -9.047 -7.677 3.382 1.00 72.44 81 TRP A CA 1
ATOM 607 C C . TRP A 1 81 ? -8.560 -8.627 4.486 1.00 72.44 81 TRP A C 1
ATOM 609 O O . TRP A 1 81 ? -8.486 -9.834 4.263 1.00 72.44 81 TRP A O 1
ATOM 619 N N . ILE A 1 82 ? -8.274 -8.107 5.685 1.00 69.75 82 ILE A N 1
ATOM 620 C CA . ILE A 1 82 ? -7.848 -8.910 6.840 1.00 69.75 82 ILE A CA 1
ATOM 621 C C . ILE A 1 82 ? -8.912 -9.965 7.195 1.00 69.75 82 ILE A C 1
ATOM 623 O O . ILE A 1 82 ? -8.584 -11.127 7.433 1.00 69.75 82 ILE A O 1
ATOM 627 N N . GLN A 1 83 ? -10.188 -9.581 7.210 1.00 67.62 83 GLN A N 1
ATOM 628 C CA . GLN A 1 83 ? -11.296 -10.484 7.521 1.00 67.62 83 GLN A CA 1
ATOM 629 C C . GLN A 1 83 ? -11.482 -11.558 6.441 1.00 67.62 83 GLN A C 1
ATOM 631 O O . GLN A 1 83 ? -11.619 -12.735 6.771 1.00 67.62 83 GLN A O 1
ATOM 636 N N . ALA A 1 84 ? -11.416 -11.189 5.159 1.00 68.25 84 ALA A N 1
ATOM 637 C CA . ALA A 1 84 ? -11.487 -12.149 4.056 1.00 68.25 84 ALA A CA 1
ATOM 638 C C . ALA A 1 84 ? -10.293 -13.123 4.057 1.00 68.25 84 ALA A C 1
ATOM 640 O O . ALA A 1 84 ? -10.453 -14.317 3.794 1.00 68.25 84 ALA A O 1
ATOM 641 N N . TYR A 1 85 ? -9.102 -12.634 4.421 1.00 64.06 85 TYR A N 1
ATOM 642 C CA . TYR A 1 85 ? -7.913 -13.459 4.629 1.00 64.06 85 TYR A CA 1
ATOM 643 C C . TYR A 1 85 ? -8.114 -14.479 5.756 1.00 64.06 85 TYR A C 1
ATOM 645 O O . TYR A 1 85 ? -7.841 -15.666 5.577 1.00 64.06 85 TYR A O 1
ATOM 653 N N . LEU A 1 86 ? -8.637 -14.046 6.907 1.00 62.03 86 LEU A N 1
ATOM 654 C CA . LEU A 1 86 ? -8.908 -14.944 8.031 1.00 62.03 86 LEU A CA 1
ATOM 655 C C . LEU A 1 86 ? -9.985 -15.988 7.741 1.00 62.03 86 LEU A C 1
ATOM 657 O O . LEU A 1 86 ? -9.886 -17.111 8.231 1.00 62.03 86 LEU A O 1
ATOM 661 N N . ARG A 1 87 ? -10.996 -15.639 6.941 1.00 63.97 87 ARG A N 1
ATOM 662 C CA . ARG A 1 87 ? -12.049 -16.571 6.510 1.00 63.97 87 ARG A CA 1
ATOM 663 C C . ARG A 1 87 ? -11.579 -17.563 5.446 1.00 63.97 87 ARG A C 1
ATOM 665 O O . ARG A 1 87 ? -12.362 -18.414 5.040 1.00 63.97 87 ARG A O 1
ATOM 672 N N . ALA A 1 88 ? -10.324 -17.458 4.996 1.00 57.38 88 ALA A N 1
ATOM 673 C CA . ALA A 1 88 ? -9.777 -18.205 3.865 1.00 57.38 88 ALA A CA 1
ATOM 674 C C . ALA A 1 88 ? -10.577 -18.021 2.555 1.00 57.38 88 ALA A C 1
ATOM 676 O O . ALA A 1 88 ? -10.451 -18.819 1.630 1.00 57.38 88 ALA A O 1
ATOM 677 N N . GLU A 1 89 ? -11.375 -16.950 2.456 1.00 55.53 89 GLU A N 1
ATOM 678 C CA . GLU A 1 89 ? -12.070 -16.541 1.225 1.00 55.53 89 GLU A CA 1
ATOM 679 C C . GLU A 1 89 ? -11.080 -15.952 0.206 1.00 55.53 89 GLU A C 1
ATOM 681 O O . GLU A 1 89 ? -11.333 -15.920 -0.998 1.00 55.53 89 GLU A O 1
ATOM 686 N N . VAL A 1 90 ? -9.914 -15.520 0.692 1.00 50.56 90 VAL A N 1
ATOM 687 C CA . VAL A 1 90 ? -8.749 -15.181 -0.118 1.00 50.56 90 VAL A CA 1
ATOM 688 C C . VAL A 1 90 ? -7.873 -16.428 -0.241 1.00 50.56 90 VAL A C 1
ATOM 690 O O . VAL A 1 90 ? -7.284 -16.875 0.743 1.00 50.56 90 VAL A O 1
ATOM 693 N N . SER A 1 91 ? -7.800 -16.981 -1.456 1.00 41.56 91 SER A N 1
ATOM 694 C CA . SER A 1 91 ? -6.955 -18.131 -1.804 1.00 41.56 91 SER A CA 1
ATOM 695 C C . SER A 1 91 ? -5.508 -17.946 -1.325 1.00 41.56 91 SER A C 1
ATOM 697 O O . SER A 1 91 ? -4.946 -16.845 -1.393 1.00 41.56 91 SER A O 1
ATOM 699 N N . GLU A 1 92 ? -4.880 -19.058 -0.924 1.00 43.22 92 GLU A N 1
ATOM 700 C CA . GLU A 1 92 ? -3.438 -19.163 -0.685 1.00 43.22 92 GLU A CA 1
ATOM 701 C C . GLU A 1 92 ? -2.595 -18.682 -1.879 1.00 43.22 92 GLU A C 1
ATOM 703 O O . GLU A 1 92 ? -1.409 -18.472 -1.699 1.00 43.22 92 GLU A O 1
ATOM 708 N N . ASP A 1 93 ? -3.165 -18.406 -3.055 1.00 39.91 93 ASP A N 1
ATOM 709 C CA . ASP A 1 93 ? -2.463 -17.819 -4.205 1.00 39.91 93 ASP A CA 1
ATOM 710 C C . ASP A 1 93 ? -1.896 -16.418 -3.934 1.00 39.91 93 ASP A C 1
ATOM 712 O O . ASP A 1 93 ? -0.803 -16.096 -4.396 1.00 39.91 93 ASP A O 1
ATOM 716 N N . ILE A 1 94 ? -2.564 -15.601 -3.108 1.00 46.16 94 ILE A N 1
ATOM 717 C CA . ILE A 1 94 ? -1.965 -14.345 -2.624 1.00 46.16 94 ILE A CA 1
ATOM 718 C C . ILE A 1 94 ? -0.723 -14.669 -1.775 1.00 46.16 94 ILE A C 1
ATOM 720 O O . ILE A 1 94 ? 0.300 -14.008 -1.919 1.00 46.16 94 ILE A O 1
ATOM 724 N N . LEU A 1 95 ? -0.774 -15.727 -0.956 1.00 43.31 95 LEU A N 1
ATOM 725 C CA . LEU A 1 95 ? 0.324 -16.189 -0.092 1.00 43.31 95 LEU A CA 1
ATOM 726 C C . LEU A 1 95 ? 1.443 -16.939 -0.844 1.00 43.31 95 LEU A C 1
ATOM 728 O O . LEU A 1 95 ? 2.602 -16.905 -0.422 1.00 43.31 95 LEU A O 1
ATOM 732 N N . ALA A 1 96 ? 1.114 -17.611 -1.947 1.00 36.88 96 ALA A N 1
ATOM 733 C CA . ALA A 1 96 ? 2.004 -18.470 -2.722 1.00 36.88 96 ALA A CA 1
ATOM 734 C C . ALA A 1 96 ? 2.894 -17.668 -3.684 1.00 36.88 96 ALA A C 1
ATOM 736 O O . ALA A 1 96 ? 4.000 -18.097 -4.005 1.00 36.88 96 ALA A O 1
ATOM 737 N N . ASP A 1 97 ? 2.459 -16.468 -4.078 1.00 42.84 97 ASP A N 1
ATOM 738 C CA . ASP A 1 97 ? 3.073 -15.670 -5.145 1.00 42.84 97 ASP A CA 1
ATOM 739 C C . ASP A 1 97 ? 4.024 -14.550 -4.684 1.00 42.84 97 ASP A C 1
ATOM 741 O O . ASP A 1 97 ? 4.365 -13.656 -5.466 1.00 42.84 97 ASP A O 1
ATOM 745 N N . GLY A 1 98 ? 4.484 -14.599 -3.429 1.00 36.25 98 GLY A N 1
ATOM 746 C CA . GLY A 1 98 ? 5.503 -13.684 -2.894 1.00 36.25 98 GLY A CA 1
ATOM 747 C C . GLY A 1 98 ? 5.039 -12.772 -1.756 1.00 36.25 98 GLY A C 1
ATOM 748 O O . GLY A 1 98 ? 5.841 -11.994 -1.242 1.00 36.25 98 GLY A O 1
ATOM 749 N N . LEU A 1 99 ? 3.786 -12.886 -1.307 1.00 42.59 99 LEU A N 1
ATOM 750 C CA . LEU A 1 99 ? 3.313 -12.261 -0.070 1.00 42.59 99 LEU A CA 1
ATOM 751 C C . LEU A 1 99 ? 3.214 -13.302 1.036 1.00 42.59 99 LEU A C 1
ATOM 753 O O . LEU A 1 99 ? 2.129 -13.694 1.456 1.00 42.59 99 LEU A O 1
ATOM 757 N N . LYS A 1 100 ? 4.344 -13.732 1.576 1.00 44.91 100 LYS A N 1
ATOM 758 C CA . LYS A 1 100 ? 4.293 -14.407 2.869 1.00 44.91 100 LYS A CA 1
ATOM 759 C C . LYS A 1 100 ? 4.092 -13.347 3.945 1.00 44.91 100 LYS A C 1
ATOM 761 O O . LYS A 1 100 ? 5.059 -12.845 4.501 1.00 44.91 100 LYS A O 1
ATOM 766 N N . ILE A 1 101 ? 2.843 -12.972 4.205 1.00 47.25 101 ILE A N 1
ATOM 767 C CA . ILE A 1 101 ? 2.498 -12.587 5.573 1.00 47.25 101 ILE A CA 1
ATOM 768 C C . ILE A 1 101 ? 2.396 -13.922 6.289 1.00 47.25 101 ILE A C 1
ATOM 770 O O . ILE A 1 101 ? 1.613 -14.781 5.875 1.00 47.25 101 ILE A O 1
ATOM 774 N N . ASP A 1 102 ? 3.256 -14.141 7.278 1.00 52.88 102 ASP A N 1
ATOM 775 C CA . ASP A 1 102 ? 3.157 -15.334 8.105 1.00 52.88 102 ASP A CA 1
ATOM 776 C C . ASP A 1 102 ? 1.713 -15.417 8.634 1.00 52.88 102 ASP A C 1
ATOM 778 O O . ASP A 1 102 ? 1.173 -14.427 9.133 1.00 52.88 102 ASP A O 1
ATOM 782 N N . ARG A 1 103 ? 1.052 -16.573 8.488 1.00 51.44 103 ARG A N 1
ATOM 783 C CA . ARG A 1 103 ? -0.319 -16.783 8.993 1.00 51.44 103 ARG A CA 1
ATOM 784 C C . ARG A 1 103 ? -0.419 -16.414 10.481 1.00 51.44 103 ARG A C 1
ATOM 786 O O . ARG A 1 103 ? -1.484 -15.989 10.928 1.00 51.44 103 ARG A O 1
ATOM 793 N N . LEU A 1 104 ? 0.679 -16.562 11.229 1.00 51.50 104 LEU A N 1
ATOM 794 C CA . LEU A 1 104 ? 0.809 -16.103 12.612 1.00 51.50 104 LEU A CA 1
ATOM 795 C C . LEU A 1 104 ? 0.787 -14.573 12.720 1.00 51.50 104 LEU A C 1
ATOM 797 O O . LEU A 1 104 ? -0.008 -14.049 13.491 1.00 51.50 104 LEU A O 1
ATOM 801 N N . GLU A 1 105 ? 1.556 -13.851 11.901 1.00 56.91 105 GLU A N 1
ATOM 802 C CA . GLU A 1 105 ? 1.580 -12.379 11.901 1.00 56.91 105 GLU A CA 1
ATOM 803 C C . GLU A 1 105 ? 0.213 -11.784 11.519 1.00 56.91 105 GLU A C 1
ATOM 805 O O . GLU A 1 105 ? -0.239 -10.801 12.109 1.00 56.91 105 GLU A O 1
ATOM 810 N N . ALA A 1 106 ? -0.486 -12.404 10.565 1.00 53.66 106 ALA A N 1
ATOM 811 C CA . ALA A 1 106 ? -1.842 -12.005 10.204 1.00 53.66 106 ALA A CA 1
ATOM 812 C C . ALA A 1 106 ? -2.843 -12.243 11.351 1.00 53.66 106 ALA A C 1
ATOM 814 O O . ALA A 1 106 ? -3.644 -11.354 11.645 1.00 53.66 106 ALA A O 1
ATOM 815 N N . ARG A 1 107 ? -2.778 -13.399 12.035 1.00 53.75 107 ARG A N 1
ATOM 816 C CA . ARG A 1 107 ? -3.606 -13.681 13.226 1.00 53.75 107 ARG A CA 1
ATOM 817 C C . ARG A 1 107 ? -3.323 -12.710 14.365 1.00 53.75 107 ARG A C 1
ATOM 819 O O . ARG A 1 107 ? -4.271 -12.204 14.959 1.00 53.75 107 ARG A O 1
ATOM 826 N N . ASP A 1 108 ? -2.056 -12.438 14.656 1.00 61.25 108 ASP A N 1
ATOM 827 C CA . ASP A 1 108 ? -1.663 -11.540 15.743 1.00 61.25 108 ASP A CA 1
ATOM 828 C C . ASP A 1 108 ? -2.127 -10.105 15.477 1.00 61.25 108 ASP A C 1
ATOM 830 O O . ASP A 1 108 ? -2.609 -9.434 16.387 1.00 61.25 108 ASP A O 1
ATOM 834 N N . ARG A 1 109 ? -2.077 -9.648 14.220 1.00 57.84 109 ARG A N 1
ATOM 835 C CA . ARG A 1 109 ? -2.613 -8.338 13.822 1.00 57.84 109 ARG A CA 1
ATOM 836 C C . ARG A 1 109 ? -4.127 -8.239 13.967 1.00 57.84 109 ARG A C 1
ATOM 838 O O . ARG A 1 109 ? -4.610 -7.187 14.378 1.00 57.84 109 ARG A O 1
ATOM 845 N N . VAL A 1 110 ? -4.872 -9.302 13.659 1.00 53.19 110 VAL A N 1
ATOM 846 C CA . VAL A 1 110 ? -6.327 -9.306 13.890 1.00 53.19 110 VAL A CA 1
ATOM 847 C C . VAL A 1 110 ? -6.622 -9.275 15.373 1.00 53.19 110 VAL A C 1
ATOM 849 O O . VAL A 1 110 ? -7.426 -8.465 15.810 1.00 53.19 110 VAL A O 1
ATOM 852 N N . ARG A 1 111 ? -5.928 -10.102 16.152 1.00 56.03 111 ARG A N 1
ATOM 853 C CA . ARG A 1 111 ? -6.094 -10.138 17.600 1.00 56.03 111 ARG A CA 1
ATOM 854 C C . ARG A 1 111 ? -5.837 -8.769 18.231 1.00 56.03 111 ARG A C 1
ATOM 856 O O . ARG A 1 111 ? -6.657 -8.296 19.007 1.00 56.03 111 ARG A O 1
ATOM 863 N N . LEU A 1 112 ? -4.744 -8.106 17.848 1.00 60.22 112 LEU A N 1
ATOM 864 C CA . LEU A 1 112 ? -4.435 -6.736 18.271 1.00 60.22 112 LEU A CA 1
ATOM 865 C C . LEU A 1 112 ? -5.555 -5.753 17.907 1.00 60.22 112 LEU A C 1
ATOM 867 O O . LEU A 1 112 ? -5.865 -4.860 18.688 1.00 60.22 112 LEU A O 1
ATOM 871 N N . TYR A 1 113 ? -6.174 -5.917 16.740 1.00 52.75 113 TYR A N 1
ATOM 872 C CA . TYR A 1 113 ? -7.285 -5.081 16.299 1.00 52.75 113 TYR A CA 1
ATOM 873 C C . TYR A 1 113 ? -8.583 -5.350 17.082 1.00 52.75 113 TYR A C 1
ATOM 875 O O . TYR A 1 113 ? -9.235 -4.401 17.519 1.00 52.75 113 TYR A O 1
ATOM 883 N N . GLU A 1 114 ? -8.953 -6.613 17.297 1.00 49.00 114 GLU A N 1
ATOM 884 C CA . GLU A 1 114 ? -10.112 -7.011 18.116 1.00 49.00 114 GLU A CA 1
ATOM 885 C C . GLU A 1 114 ? -9.965 -6.489 19.553 1.00 49.00 114 GLU A C 1
ATOM 887 O O . GLU A 1 114 ? -10.904 -5.931 20.121 1.00 49.00 114 GLU A O 1
ATOM 892 N N . GLU A 1 115 ? -8.757 -6.577 20.118 1.00 61.53 115 GLU A N 1
ATOM 893 C CA . GLU A 1 115 ? -8.427 -6.052 21.447 1.00 61.53 115 GLU A CA 1
ATOM 894 C C . GLU A 1 115 ? -8.490 -4.513 21.505 1.00 61.53 115 GLU A C 1
ATOM 896 O O . GLU A 1 115 ? -8.932 -3.956 22.510 1.00 61.53 115 GLU A O 1
ATOM 901 N N . GLN A 1 116 ? -8.104 -3.810 20.434 1.00 49.31 116 GLN A N 1
ATOM 902 C CA . GLN A 1 116 ? -8.142 -2.341 20.364 1.00 49.31 116 GLN A CA 1
ATOM 903 C C . GLN A 1 116 ? -9.537 -1.767 20.090 1.00 49.31 116 GLN A C 1
ATOM 905 O O . GLN A 1 116 ? -9.813 -0.630 20.474 1.00 49.31 116 GLN A O 1
ATOM 910 N N . THR A 1 117 ? -10.406 -2.516 19.410 1.00 38.56 117 THR A N 1
ATOM 911 C CA . THR A 1 117 ? -11.714 -2.020 18.947 1.00 38.56 117 THR A CA 1
ATOM 912 C C . THR A 1 117 ? -12.904 -2.617 19.693 1.00 38.56 117 THR A C 1
ATOM 914 O O . THR A 1 117 ? -14.009 -2.088 19.588 1.00 38.56 117 THR A O 1
ATOM 917 N N . GLY A 1 118 ? -12.701 -3.690 20.465 1.00 39.03 118 GLY A N 1
ATOM 918 C CA . GLY A 1 118 ? -13.765 -4.383 21.195 1.00 39.03 118 GLY A CA 1
ATOM 919 C C . GLY A 1 118 ? -14.721 -5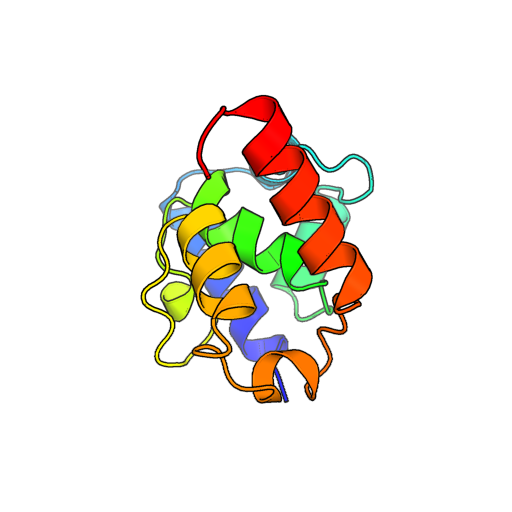.180 20.301 1.00 39.03 118 GLY A C 1
ATOM 920 O O . GLY A 1 118 ? -15.760 -5.637 20.777 1.00 39.03 118 GLY A O 1
ATOM 921 N N . VAL A 1 119 ? -14.393 -5.341 19.018 1.00 42.50 119 VAL A N 1
ATOM 922 C CA . VAL A 1 119 ? -15.171 -6.119 18.049 1.00 42.50 119 VAL A CA 1
ATOM 923 C C . VAL A 1 119 ? -14.667 -7.564 18.083 1.00 42.50 119 VAL A C 1
ATOM 925 O O . VAL A 1 119 ? -13.474 -7.792 17.908 1.00 42.50 119 VAL A O 1
ATOM 928 N N . ARG A 1 120 ? -15.567 -8.519 18.342 1.00 45.34 120 ARG A N 1
ATOM 929 C CA . ARG A 1 120 ? -15.342 -9.975 18.303 1.00 45.34 120 ARG A CA 1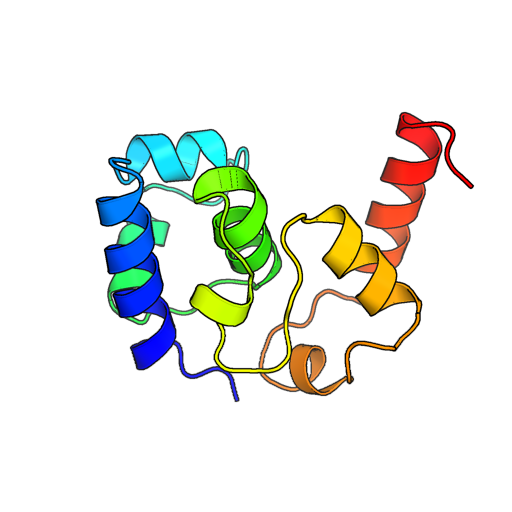
ATOM 930 C C . ARG A 1 120 ? -16.184 -10.609 17.206 1.00 45.34 120 ARG A C 1
ATOM 932 O O . ARG A 1 120 ? -17.311 -10.106 16.996 1.00 45.34 120 ARG A O 1
#

Sequence (120 aa):
MLDFKQIGPRAKQTRLAANLTLDQAAAALAMPAVTAQDLARFENGAPLSAVVLIKLACNVYKCQLATLLHGPYPYTTEQEWIQAYLRAEVSEDILADGLKIDRLEARDRVRLYEEQTGVR

Foldseek 3Di:
DFQLQQLLLLLVVLCVVLVHQLQQLQVQLVDPVAHSVNSVVSNNRDDDAVNSLQCSAQRRSQHFSCSRTVDPGRDNHPVVVLVCVVVCVPPCVSVVVPRPPPPVNSVVVVVVVCVVPVPD

pLDDT: mean 73.37, std 17.69, range [36.25, 96.69]

Radius of gyration: 14.02 Å; chains: 1; bounding box: 28×34×36 Å

Secondary structure (DSSP, 8-state):
---HHHHHHHHHHHHHHTT--HHHHHHHHT-TT--HHHHHHHHTT----HHHHHIIIIIIS---HHHHSSSS----SHHHHHHHHHTT-S-THHHHTT----HHHHHHHHHHHHHHH---

InterPro domains:
  IPR010982 Lambda repressor-like, DNA-binding domain superfamily [G3DSA:1.10.260.40] (1-70)

Organism: NCBI:txid485913